Protein AF-A0A183EVK7-F1 (afdb_monomer_lite)

Structure (mmCIF, N/CA/C/O backbone):
data_AF-A0A183EVK7-F1
#
_entry.id   AF-A0A183EVK7-F1
#
loop_
_atom_site.group_PDB
_atom_site.id
_atom_site.type_symbol
_atom_site.label_atom_id
_atom_site.label_alt_id
_atom_site.label_comp_id
_atom_site.label_asym_id
_atom_site.label_entity_id
_atom_site.label_seq_id
_atom_site.pdbx_PDB_ins_code
_atom_site.Cartn_x
_atom_site.Cartn_y
_atom_site.Cartn_z
_atom_site.occupancy
_atom_site.B_iso_or_equiv
_atom_site.auth_seq_id
_atom_site.auth_comp_id
_atom_site.auth_asym_id
_atom_site.auth_atom_id
_atom_site.pdbx_PDB_model_num
ATOM 1 N N . MET A 1 1 ? 1.542 -5.343 18.120 1.00 60.72 1 MET A N 1
ATOM 2 C CA . MET A 1 1 ? 2.029 -6.010 16.888 1.00 60.72 1 MET A CA 1
ATOM 3 C C . MET A 1 1 ? 0.961 -6.812 16.145 1.00 60.72 1 MET A C 1
ATOM 5 O O . MET A 1 1 ? 0.892 -6.647 14.937 1.00 60.72 1 MET A O 1
ATOM 9 N N . GLN A 1 2 ? 0.129 -7.641 16.801 1.00 74.88 2 GLN A N 1
ATOM 10 C CA . GLN A 1 2 ? -0.895 -8.441 16.096 1.00 74.88 2 GLN A CA 1
ATOM 11 C C . GLN A 1 2 ? -1.859 -7.586 15.258 1.00 74.88 2 GLN A C 1
ATOM 13 O O . GLN A 1 2 ? -2.009 -7.845 14.074 1.00 74.88 2 GLN A O 1
ATOM 18 N N . TYR A 1 3 ? -2.370 -6.494 15.831 1.00 82.44 3 TYR A N 1
ATOM 19 C CA . TYR A 1 3 ? -3.266 -5.565 15.136 1.00 82.44 3 TYR A CA 1
ATOM 20 C C . TYR A 1 3 ? -2.734 -5.088 13.773 1.00 82.44 3 TYR A C 1
ATOM 22 O O . TYR A 1 3 ? -3.431 -5.191 12.774 1.00 82.44 3 TYR A O 1
ATOM 30 N N . MET A 1 4 ? -1.480 -4.624 13.695 1.00 83.25 4 MET A N 1
ATOM 31 C CA . MET A 1 4 ? -0.908 -4.150 12.425 1.00 83.25 4 MET A CA 1
ATOM 32 C C . MET A 1 4 ? -0.801 -5.269 11.383 1.00 83.25 4 MET A C 1
ATOM 34 O O . MET A 1 4 ? -0.986 -5.013 10.196 1.00 83.25 4 MET A O 1
ATOM 38 N N . ARG A 1 5 ? -0.529 -6.511 11.813 1.00 85.56 5 ARG A N 1
ATOM 39 C CA . ARG A 1 5 ? -0.549 -7.676 10.916 1.00 85.56 5 ARG A CA 1
ATOM 40 C C . ARG A 1 5 ? -1.950 -7.930 10.380 1.00 85.56 5 ARG A C 1
ATOM 42 O O . ARG A 1 5 ? -2.087 -8.150 9.183 1.00 85.56 5 ARG A O 1
ATOM 49 N N . ASP A 1 6 ? -2.970 -7.830 11.226 1.00 87.75 6 ASP A N 1
ATOM 50 C CA . ASP A 1 6 ? -4.363 -8.000 10.809 1.00 87.75 6 ASP A CA 1
ATOM 51 C C . ASP A 1 6 ? -4.769 -6.918 9.794 1.00 87.75 6 ASP A C 1
ATOM 53 O O . ASP A 1 6 ? -5.341 -7.237 8.753 1.00 87.75 6 ASP A O 1
ATOM 57 N N . VAL A 1 7 ? -4.372 -5.660 10.033 1.00 89.12 7 VAL A N 1
ATOM 58 C CA . VAL A 1 7 ? -4.570 -4.549 9.084 1.00 89.12 7 VAL A CA 1
ATOM 59 C C . VAL A 1 7 ? -3.853 -4.813 7.759 1.00 89.12 7 VAL A C 1
ATOM 61 O O . VAL A 1 7 ? -4.457 -4.676 6.699 1.00 89.12 7 VAL A O 1
ATOM 64 N N . CYS A 1 8 ? -2.586 -5.233 7.793 1.00 91.44 8 CYS A N 1
ATOM 65 C CA . CYS A 1 8 ? -1.823 -5.571 6.590 1.00 91.44 8 CYS A CA 1
ATOM 66 C C . CYS A 1 8 ? -2.503 -6.692 5.783 1.00 91.44 8 CYS A C 1
ATOM 68 O O . CYS A 1 8 ? -2.683 -6.570 4.571 1.00 91.44 8 CYS A O 1
ATOM 70 N N . HIS A 1 9 ? -2.959 -7.751 6.459 1.00 92.25 9 HIS A N 1
ATOM 71 C CA . HIS A 1 9 ? -3.686 -8.855 5.831 1.00 92.25 9 HIS A CA 1
ATOM 72 C C . HIS A 1 9 ? -5.031 -8.409 5.238 1.00 92.25 9 HIS A C 1
ATOM 74 O O . HIS A 1 9 ? -5.404 -8.869 4.158 1.00 92.25 9 HIS A O 1
ATOM 80 N N . GLU A 1 10 ? -5.774 -7.527 5.911 1.00 92.31 10 GLU A N 1
ATOM 81 C CA . GLU A 1 10 ? -7.027 -6.979 5.380 1.00 92.31 10 GLU A CA 1
ATOM 82 C C . GLU A 1 10 ? -6.781 -6.120 4.135 1.00 92.31 10 GLU A C 1
ATOM 84 O O . GLU A 1 10 ? -7.420 -6.339 3.103 1.00 92.31 10 GLU A O 1
ATOM 89 N N . LEU A 1 11 ? -5.811 -5.205 4.192 1.00 93.94 11 LEU A N 1
ATOM 90 C CA . LEU A 1 11 ? -5.428 -4.382 3.046 1.00 93.94 11 LEU A CA 1
ATOM 91 C C . LEU A 1 11 ? -4.965 -5.245 1.868 1.00 93.94 11 LEU A C 1
ATOM 93 O O . LEU A 1 11 ? -5.366 -4.986 0.732 1.00 93.94 11 LEU A O 1
ATOM 97 N N . GLN A 1 12 ? -4.203 -6.313 2.125 1.00 95.94 12 GLN A N 1
ATOM 98 C CA . GLN A 1 12 ? -3.795 -7.251 1.083 1.00 95.94 12 GLN A CA 1
ATOM 99 C C . GLN A 1 12 ? -5.014 -7.891 0.419 1.00 95.94 12 GLN A C 1
ATOM 101 O O . GLN A 1 12 ? -5.103 -7.881 -0.805 1.00 95.94 12 GLN A O 1
ATOM 106 N N . LYS A 1 13 ? -5.981 -8.395 1.197 1.00 96.00 13 LYS A N 1
ATOM 107 C CA . LYS A 1 13 ? -7.210 -8.996 0.650 1.00 96.00 13 LYS A CA 1
ATOM 108 C C . LYS A 1 13 ? -7.999 -8.007 -0.204 1.00 96.00 13 LYS A C 1
ATOM 110 O O . LYS A 1 13 ? -8.480 -8.374 -1.273 1.00 96.00 13 LYS A O 1
ATOM 115 N N . ILE A 1 14 ? -8.107 -6.752 0.230 1.00 95.56 14 ILE A N 1
ATOM 116 C CA . ILE A 1 14 ? -8.781 -5.698 -0.539 1.00 95.56 14 ILE A CA 1
ATOM 117 C C . ILE A 1 14 ? -8.076 -5.475 -1.882 1.00 95.56 14 ILE A C 1
ATOM 119 O O . ILE A 1 14 ? -8.742 -5.417 -2.917 1.00 95.56 14 ILE A O 1
ATOM 123 N N . LEU A 1 15 ? -6.744 -5.370 -1.887 1.00 96.62 15 LEU A N 1
ATOM 124 C CA . LEU A 1 15 ? -5.968 -5.193 -3.117 1.00 96.62 15 LEU A CA 1
ATOM 125 C C . LEU A 1 15 ? -6.043 -6.429 -4.021 1.00 96.62 15 LEU A C 1
ATOM 127 O O . LEU A 1 15 ? -6.187 -6.281 -5.232 1.00 96.62 15 LEU A O 1
ATOM 131 N N . GLN A 1 16 ? -6.038 -7.631 -3.449 1.00 96.44 16 GLN A N 1
ATOM 132 C CA . GLN A 1 16 ? -6.223 -8.877 -4.193 1.00 96.44 16 GLN A CA 1
ATOM 133 C C . GLN A 1 16 ? -7.579 -8.938 -4.903 1.00 96.44 16 GLN A C 1
ATOM 135 O O . GLN A 1 16 ? -7.661 -9.373 -6.048 1.00 96.44 16 GLN A O 1
ATOM 140 N N . GLN A 1 17 ? -8.636 -8.449 -4.253 1.00 96.44 17 GLN A N 1
ATOM 141 C CA . GLN A 1 17 ? -9.992 -8.447 -4.806 1.00 96.44 17 GLN A CA 1
ATOM 142 C C . GLN A 1 17 ? -10.249 -7.313 -5.805 1.00 96.44 17 GLN A C 1
ATOM 144 O O . GLN A 1 17 ? -11.001 -7.501 -6.757 1.00 96.44 17 GLN A O 1
ATOM 149 N N . LYS A 1 18 ? -9.695 -6.118 -5.565 1.00 96.19 18 LYS A N 1
ATOM 150 C CA . LYS A 1 18 ? -10.083 -4.888 -6.283 1.00 96.19 18 LYS A CA 1
ATOM 151 C C . LYS A 1 18 ? -9.002 -4.307 -7.195 1.00 96.19 18 LYS A C 1
ATOM 153 O O . LYS A 1 18 ? -9.319 -3.407 -7.971 1.00 96.19 18 LYS A O 1
ATOM 158 N N . PHE A 1 19 ? -7.757 -4.768 -7.084 1.00 95.31 19 PHE A N 1
ATOM 159 C CA . PHE A 1 19 ? -6.631 -4.297 -7.893 1.00 95.31 19 PHE A CA 1
ATOM 160 C C . PHE A 1 19 ? -6.027 -5.433 -8.727 1.00 95.31 19 PHE A C 1
ATOM 162 O O . PHE A 1 19 ? -6.153 -5.408 -9.947 1.00 95.31 19 PHE A O 1
ATOM 169 N N . ARG A 1 20 ? -5.407 -6.433 -8.087 1.00 93.69 20 ARG A N 1
ATOM 170 C CA . ARG A 1 20 ? -4.815 -7.600 -8.765 1.00 93.69 20 ARG A CA 1
ATOM 171 C C . ARG A 1 20 ? -4.608 -8.778 -7.806 1.00 93.69 20 ARG A C 1
ATOM 173 O O . ARG A 1 20 ? -4.151 -8.554 -6.685 1.00 93.69 20 ARG A O 1
ATOM 180 N N . PRO A 1 21 ? -4.888 -10.021 -8.232 1.00 94.31 21 PRO A N 1
ATOM 181 C CA . PRO A 1 21 ? -4.954 -11.186 -7.344 1.00 94.31 21 PRO A CA 1
ATOM 182 C C . PRO A 1 21 ? -3.603 -11.625 -6.761 1.00 94.31 21 PRO A C 1
ATOM 184 O O . PRO A 1 21 ? -3.568 -12.259 -5.711 1.00 94.31 21 PRO A O 1
ATOM 187 N N . ASP A 1 22 ? -2.495 -11.280 -7.407 1.00 93.69 22 ASP A N 1
ATOM 188 C CA . ASP A 1 22 ? -1.131 -11.661 -7.025 1.00 93.69 22 ASP A CA 1
ATOM 189 C C . ASP A 1 22 ? -0.424 -10.613 -6.140 1.00 93.69 22 ASP A C 1
ATOM 191 O O . ASP A 1 22 ? 0.761 -10.745 -5.837 1.00 93.69 22 ASP A O 1
ATOM 195 N N . CYS A 1 23 ? -1.147 -9.581 -5.693 1.00 93.44 23 CYS A N 1
ATOM 196 C CA . CYS A 1 23 ? -0.676 -8.634 -4.683 1.00 93.44 23 CYS A CA 1
ATOM 197 C C . CYS A 1 23 ? -0.265 -9.334 -3.384 1.00 93.44 23 CYS A C 1
ATOM 199 O O . CYS A 1 23 ? -1.051 -10.085 -2.799 1.00 93.44 23 CYS A O 1
ATOM 201 N N . GLN A 1 24 ? 0.901 -8.971 -2.860 1.00 94.12 24 GLN A N 1
ATOM 202 C CA . GLN A 1 24 ? 1.342 -9.300 -1.507 1.00 94.12 24 GLN A CA 1
ATOM 203 C C . GLN A 1 24 ? 1.734 -8.022 -0.767 1.00 94.12 24 GLN A C 1
ATOM 205 O O . GLN A 1 24 ? 2.464 -7.190 -1.307 1.00 94.12 24 GLN A O 1
ATOM 210 N N . LEU A 1 25 ? 1.250 -7.860 0.466 1.00 93.50 25 LEU A N 1
ATOM 211 C CA . LEU A 1 25 ? 1.695 -6.801 1.366 1.00 93.50 25 LEU A CA 1
ATOM 212 C C . LEU A 1 25 ? 2.570 -7.398 2.460 1.00 93.50 25 LEU A C 1
ATOM 214 O O . LEU A 1 25 ? 2.245 -8.417 3.064 1.00 93.50 25 LEU A O 1
ATOM 218 N N . THR A 1 26 ? 3.687 -6.741 2.745 1.00 90.94 26 THR A N 1
ATOM 219 C CA . THR A 1 26 ? 4.587 -7.135 3.830 1.00 90.94 26 THR A CA 1
ATOM 220 C C . THR A 1 26 ? 4.836 -5.942 4.732 1.00 90.94 26 THR A C 1
ATOM 222 O O . THR A 1 26 ? 5.191 -4.870 4.250 1.00 90.94 26 THR A O 1
ATOM 225 N N . LEU A 1 27 ? 4.660 -6.120 6.042 1.00 88.19 27 LEU A N 1
ATOM 226 C CA . LEU A 1 27 ? 5.032 -5.095 7.015 1.00 88.19 27 LEU A CA 1
ATOM 227 C C . LEU A 1 27 ? 6.552 -4.957 7.072 1.00 88.19 27 LEU A C 1
ATOM 229 O O . LEU A 1 27 ? 7.264 -5.954 7.189 1.00 88.19 27 LEU A O 1
ATOM 233 N N . PHE A 1 28 ? 7.029 -3.720 7.047 1.00 82.25 28 PHE A N 1
ATOM 234 C CA . PHE A 1 28 ? 8.435 -3.378 7.196 1.00 82.25 28 PHE A CA 1
ATOM 235 C C . PHE A 1 28 ? 8.614 -2.292 8.271 1.00 82.25 28 PHE A C 1
ATOM 237 O O . PHE A 1 28 ? 7.654 -1.822 8.884 1.00 82.25 28 PHE A O 1
ATOM 244 N N . GLY A 1 29 ? 9.864 -1.920 8.546 1.00 70.62 29 GLY A N 1
ATOM 245 C CA . GLY A 1 29 ? 10.193 -0.833 9.466 1.00 70.62 29 GLY A CA 1
ATOM 246 C C . GLY A 1 29 ? 9.981 -1.188 10.940 1.00 70.62 29 GLY A C 1
ATOM 247 O O . GLY A 1 29 ? 10.087 -2.349 11.349 1.00 70.62 29 GLY A O 1
ATOM 248 N N . SER A 1 30 ? 9.694 -0.168 11.752 1.00 65.00 30 SER A N 1
ATOM 249 C CA . SER A 1 30 ? 9.547 -0.279 13.215 1.00 65.00 30 SER A CA 1
ATOM 250 C C . SER A 1 30 ? 8.407 -1.218 13.642 1.00 65.00 30 SER A C 1
ATOM 252 O O . SER A 1 30 ? 8.466 -1.852 14.697 1.00 65.00 30 SER A O 1
ATOM 254 N N . ALA A 1 31 ? 7.383 -1.369 12.799 1.00 60.56 31 ALA A N 1
ATOM 255 C CA . ALA A 1 31 ? 6.277 -2.296 13.021 1.00 60.56 31 ALA A CA 1
ATOM 256 C C . ALA A 1 31 ? 6.649 -3.767 12.740 1.00 60.56 31 ALA A C 1
ATOM 258 O O . ALA A 1 31 ? 6.021 -4.667 13.299 1.00 60.56 31 ALA A O 1
ATOM 259 N N . GLY A 1 32 ? 7.663 -4.016 11.902 1.00 57.25 32 GLY A N 1
ATOM 260 C CA . GLY A 1 32 ? 8.155 -5.358 11.573 1.00 57.25 32 GLY A CA 1
ATOM 261 C C . GLY A 1 32 ? 9.228 -5.886 12.532 1.00 57.25 32 GLY A C 1
ATOM 262 O O . GLY A 1 32 ? 9.357 -7.097 12.690 1.00 57.25 32 GLY A O 1
ATOM 263 N N . ASN A 1 33 ? 9.972 -4.998 13.202 1.00 57.19 33 ASN A N 1
ATOM 264 C CA . ASN A 1 33 ? 11.121 -5.358 14.046 1.00 57.19 33 ASN A CA 1
ATOM 265 C C . ASN A 1 33 ? 10.849 -5.336 15.567 1.00 57.19 33 ASN A C 1
ATOM 267 O O . ASN A 1 33 ? 11.757 -5.613 16.347 1.00 57.19 33 ASN A O 1
ATOM 271 N N . GLY A 1 34 ? 9.625 -5.009 15.998 1.00 53.84 34 GLY A N 1
ATOM 272 C CA . GLY A 1 34 ? 9.239 -5.011 17.414 1.00 53.84 34 GLY A CA 1
ATOM 273 C C . GLY A 1 34 ? 9.533 -3.724 18.196 1.00 53.84 34 GLY A C 1
ATOM 274 O O . GLY A 1 34 ? 9.268 -3.701 19.394 1.00 53.84 34 GLY A O 1
ATOM 275 N N . PHE A 1 35 ? 10.007 -2.653 17.545 1.00 54.50 35 PHE A N 1
ATOM 276 C CA . PHE A 1 35 ? 10.252 -1.342 18.176 1.00 54.50 35 PHE A CA 1
ATOM 277 C C . PHE A 1 35 ? 9.124 -0.312 17.958 1.00 54.50 35 PHE A C 1
ATOM 279 O O . PHE A 1 35 ? 9.252 0.844 18.360 1.00 54.50 35 PHE A O 1
ATOM 286 N N . GLY A 1 36 ? 8.019 -0.699 17.317 1.00 56.38 36 GLY A N 1
ATOM 287 C CA . GLY A 1 36 ? 6.867 0.176 17.086 1.00 56.38 36 GLY A CA 1
ATOM 288 C C . GLY A 1 36 ? 6.190 0.604 18.391 1.00 56.38 36 GLY A C 1
ATOM 289 O O . GLY A 1 36 ? 5.598 -0.219 19.093 1.00 56.38 36 GLY A O 1
ATOM 290 N N . LEU A 1 37 ? 6.263 1.898 18.706 1.00 54.75 37 LEU A N 1
ATOM 291 C CA . LEU A 1 37 ? 5.502 2.522 19.791 1.00 54.75 37 LEU A CA 1
ATOM 292 C C . LEU A 1 37 ? 4.001 2.538 19.456 1.00 54.75 37 LEU A C 1
ATOM 294 O O . LEU A 1 37 ? 3.603 2.509 18.291 1.00 54.75 37 LEU A O 1
ATOM 298 N N . ILE A 1 38 ? 3.146 2.622 20.479 1.00 57.09 38 ILE A N 1
ATOM 299 C CA . ILE A 1 38 ? 1.703 2.819 20.282 1.00 57.09 38 ILE A CA 1
ATOM 300 C C . ILE A 1 38 ? 1.498 4.129 19.506 1.00 57.09 38 ILE A C 1
ATOM 302 O O . ILE A 1 38 ? 1.899 5.192 19.971 1.00 57.09 38 ILE A O 1
ATOM 306 N N . GLY A 1 39 ? 0.889 4.037 18.321 1.00 62.97 39 GLY A N 1
ATOM 307 C CA . GLY A 1 39 ? 0.665 5.179 17.429 1.00 62.97 39 GLY A CA 1
ATOM 308 C C . GLY A 1 39 ? 1.756 5.418 16.381 1.00 62.97 39 GLY A C 1
ATOM 309 O O . GLY A 1 39 ? 1.687 6.431 15.691 1.00 62.97 39 GLY A O 1
ATOM 310 N N . SER A 1 40 ? 2.744 4.525 16.233 1.00 71.81 40 SER A N 1
ATOM 311 C CA . SER A 1 40 ? 3.703 4.616 15.127 1.00 71.81 40 SER A CA 1
ATOM 312 C C . SER A 1 40 ? 3.029 4.382 13.772 1.00 71.81 40 SER A C 1
ATOM 314 O O . SER A 1 40 ? 2.166 3.507 13.648 1.00 71.81 40 SER A O 1
ATOM 316 N N . ASP A 1 41 ? 3.491 5.101 12.748 1.00 80.12 41 ASP A N 1
ATOM 317 C CA . ASP A 1 41 ? 3.168 4.786 11.356 1.00 80.12 41 ASP A CA 1
ATOM 318 C C . ASP A 1 41 ? 3.601 3.339 11.032 1.00 80.12 41 ASP A C 1
ATOM 320 O O . ASP A 1 41 ? 4.556 2.809 11.612 1.00 80.12 41 ASP A O 1
ATOM 324 N N . ALA A 1 42 ? 2.862 2.680 10.136 1.00 83.75 42 ALA A N 1
ATOM 325 C CA . ALA A 1 42 ? 3.194 1.353 9.629 1.00 83.75 42 ALA A CA 1
ATOM 326 C C . ALA A 1 42 ? 3.631 1.449 8.170 1.00 83.75 42 ALA A C 1
ATOM 328 O O . ALA A 1 42 ? 2.859 1.891 7.318 1.00 83.75 42 ALA A O 1
ATOM 329 N N . ASP A 1 43 ? 4.838 0.969 7.889 1.00 89.44 43 ASP A N 1
ATOM 330 C CA . ASP A 1 43 ? 5.348 0.851 6.532 1.00 89.44 43 ASP A CA 1
ATOM 331 C C . ASP A 1 43 ? 4.992 -0.526 5.965 1.00 89.44 43 ASP A C 1
ATOM 333 O O . ASP A 1 43 ? 5.217 -1.562 6.598 1.00 89.44 43 ASP A O 1
ATOM 337 N N . MET A 1 44 ? 4.419 -0.545 4.763 1.00 92.38 44 MET A N 1
ATOM 338 C CA . MET A 1 44 ? 4.032 -1.768 4.062 1.00 92.38 44 MET A CA 1
ATOM 339 C C . MET A 1 44 ? 4.611 -1.763 2.650 1.00 92.38 44 MET A C 1
ATOM 341 O O . MET A 1 44 ? 4.418 -0.813 1.893 1.00 92.38 44 MET A O 1
ATOM 345 N N . CYS A 1 45 ? 5.303 -2.839 2.285 1.00 93.12 45 CYS A N 1
ATOM 346 C CA . CYS A 1 45 ? 5.813 -3.054 0.938 1.00 93.12 45 CYS A CA 1
ATOM 347 C C . CYS A 1 45 ? 4.784 -3.819 0.109 1.00 93.12 45 CYS A C 1
ATOM 349 O O . CYS A 1 45 ? 4.317 -4.877 0.532 1.00 93.12 45 CYS A O 1
ATOM 351 N N . LEU A 1 46 ? 4.472 -3.297 -1.078 1.00 94.25 46 LEU A N 1
ATOM 352 C CA . LEU A 1 46 ? 3.654 -3.972 -2.078 1.00 94.25 46 LEU A CA 1
ATOM 353 C C . LEU A 1 46 ? 4.548 -4.744 -3.047 1.00 94.25 46 LEU A C 1
ATOM 355 O O . LEU A 1 46 ? 5.450 -4.174 -3.655 1.00 94.25 46 LEU A O 1
ATOM 359 N N . GLN A 1 47 ? 4.271 -6.032 -3.184 1.00 92.69 47 GLN A N 1
ATOM 360 C CA . GLN A 1 47 ? 4.956 -6.952 -4.081 1.00 92.69 47 GLN A CA 1
ATOM 361 C C . GLN A 1 47 ? 3.935 -7.672 -4.960 1.00 92.69 47 GLN A C 1
ATOM 363 O O . GLN A 1 47 ? 2.745 -7.738 -4.639 1.00 92.69 47 GLN A O 1
ATOM 368 N N . PHE A 1 48 ? 4.416 -8.212 -6.071 1.00 92.31 48 PHE A N 1
ATOM 369 C CA . PHE A 1 48 ? 3.617 -8.927 -7.058 1.00 92.31 48 PHE A CA 1
ATOM 370 C C . PHE A 1 48 ? 4.198 -10.319 -7.304 1.00 92.31 48 PHE A C 1
ATOM 372 O O . PHE A 1 48 ? 5.267 -10.635 -6.778 1.00 92.31 48 PHE A O 1
ATOM 379 N N . GLY A 1 49 ? 3.489 -11.151 -8.070 1.00 87.25 49 GLY A N 1
ATOM 380 C CA . GLY A 1 49 ? 3.948 -12.491 -8.430 1.00 87.25 49 GLY A CA 1
ATOM 381 C C . GLY A 1 49 ? 5.357 -12.489 -9.034 1.00 87.25 49 GLY A C 1
ATOM 382 O O . GLY A 1 49 ? 5.779 -11.520 -9.666 1.00 87.25 49 GLY A O 1
ATOM 383 N N . ALA A 1 50 ? 6.098 -13.583 -8.829 1.00 81.19 50 ALA A N 1
ATOM 384 C CA . ALA A 1 50 ? 7.482 -13.732 -9.300 1.00 81.19 50 ALA A CA 1
ATOM 385 C C . ALA A 1 50 ? 7.621 -13.694 -10.837 1.00 81.19 50 ALA A C 1
ATOM 387 O O . ALA A 1 50 ? 8.722 -13.546 -11.362 1.00 81.19 50 ALA A O 1
ATOM 388 N N . ASP A 1 51 ? 6.510 -13.846 -11.549 1.00 83.19 51 ASP A N 1
ATOM 389 C CA . ASP A 1 51 ? 6.370 -13.735 -12.996 1.00 83.19 51 ASP A CA 1
ATOM 390 C C . ASP A 1 51 ? 6.305 -12.281 -13.494 1.00 83.19 51 ASP A C 1
ATOM 392 O O . ASP A 1 51 ? 6.537 -12.029 -14.677 1.00 83.19 51 ASP A O 1
ATOM 396 N N . VAL A 1 52 ? 6.043 -11.314 -12.610 1.00 82.88 52 VAL A N 1
ATOM 397 C CA . VAL A 1 52 ? 5.931 -9.901 -12.977 1.00 82.88 52 VAL A CA 1
ATOM 398 C C . VAL A 1 52 ? 7.299 -9.241 -12.878 1.00 82.88 52 VAL A C 1
ATOM 400 O O . VAL A 1 52 ? 7.856 -9.065 -11.792 1.00 82.88 52 VAL A O 1
ATOM 403 N N . LYS A 1 53 ? 7.850 -8.840 -14.024 1.00 79.62 53 LYS A N 1
ATOM 404 C CA . LYS A 1 53 ? 9.147 -8.166 -14.059 1.00 79.62 53 LYS A CA 1
ATOM 405 C C . LYS A 1 53 ? 9.010 -6.722 -13.566 1.00 79.62 53 LYS A C 1
ATOM 407 O O . LYS A 1 53 ? 8.062 -6.040 -13.955 1.00 79.62 53 LYS A O 1
ATOM 412 N N . PRO A 1 54 ? 9.970 -6.215 -12.772 1.00 74.50 54 PRO A N 1
ATOM 413 C CA . PRO A 1 54 ? 9.981 -4.817 -12.346 1.00 74.50 54 PRO A CA 1
ATOM 414 C C . PRO A 1 54 ? 9.928 -3.819 -13.510 1.00 74.50 54 PRO A C 1
ATOM 416 O O . PRO A 1 54 ? 9.258 -2.798 -13.397 1.00 74.50 54 PRO A O 1
ATOM 419 N N . ASP A 1 55 ? 10.577 -4.136 -14.634 1.00 79.31 55 ASP A N 1
ATOM 420 C CA . ASP A 1 55 ? 10.643 -3.263 -15.816 1.00 79.31 55 ASP A CA 1
ATOM 421 C C . ASP A 1 55 ? 9.290 -3.106 -16.530 1.00 79.31 55 ASP A C 1
ATOM 423 O O . ASP A 1 55 ? 9.051 -2.100 -17.195 1.00 79.31 55 ASP A O 1
ATOM 427 N N . ASP A 1 56 ? 8.379 -4.065 -16.341 1.00 82.00 56 ASP A N 1
ATOM 428 C CA . ASP A 1 56 ? 7.023 -4.026 -16.897 1.00 82.00 56 ASP A CA 1
ATOM 429 C C . ASP A 1 56 ? 6.058 -3.212 -16.007 1.00 82.00 56 ASP A C 1
ATOM 431 O O . ASP A 1 56 ? 4.885 -3.025 -16.339 1.00 82.00 56 ASP A O 1
ATOM 435 N N . LEU A 1 57 ? 6.533 -2.709 -14.859 1.00 86.69 57 LEU A N 1
ATOM 436 C CA . LEU A 1 57 ? 5.731 -1.982 -13.881 1.00 86.69 57 LEU A CA 1
ATOM 437 C C . LEU A 1 57 ? 6.138 -0.515 -13.793 1.00 86.69 57 LEU A C 1
ATOM 439 O O . LEU A 1 57 ? 7.183 -0.146 -13.262 1.00 86.69 57 LEU A O 1
ATOM 443 N N . CYS A 1 58 ? 5.221 0.368 -14.179 1.00 92.94 58 CYS A N 1
ATOM 444 C CA . CYS A 1 58 ? 5.345 1.773 -13.824 1.00 92.94 58 CYS A CA 1
ATOM 445 C C . CYS A 1 58 ? 4.905 1.980 -12.366 1.00 92.94 58 CYS A C 1
ATOM 447 O O . CYS A 1 58 ? 3.709 2.036 -12.072 1.00 92.94 58 CYS A O 1
ATOM 449 N N . ALA A 1 59 ? 5.867 2.126 -11.451 1.00 92.69 59 ALA A N 1
ATOM 450 C CA . ALA A 1 59 ? 5.596 2.323 -10.023 1.00 92.69 59 ALA A CA 1
ATOM 451 C C . ALA A 1 59 ? 4.651 3.511 -9.748 1.00 92.69 59 ALA A C 1
ATOM 453 O O . ALA A 1 59 ? 3.777 3.417 -8.890 1.00 92.69 59 ALA A O 1
ATOM 454 N N . ALA A 1 60 ? 4.769 4.599 -10.515 1.00 95.00 60 ALA A N 1
ATOM 455 C CA . ALA A 1 60 ? 3.870 5.748 -10.420 1.00 95.00 60 ALA A CA 1
ATOM 456 C C . ALA A 1 60 ? 2.406 5.364 -10.707 1.00 95.00 60 ALA A C 1
ATOM 458 O O . ALA A 1 60 ? 1.524 5.676 -9.908 1.00 95.00 60 ALA A O 1
ATOM 459 N N . LEU A 1 61 ? 2.158 4.627 -11.798 1.00 95.19 61 LEU A N 1
ATOM 460 C CA . LEU A 1 61 ? 0.816 4.146 -12.147 1.00 95.19 61 LEU A CA 1
ATOM 461 C C . LEU A 1 61 ? 0.281 3.161 -11.104 1.00 95.19 61 LEU A C 1
ATOM 463 O O . LEU A 1 61 ? -0.882 3.251 -10.721 1.00 95.19 61 LEU A O 1
ATOM 467 N N . VAL A 1 62 ? 1.134 2.261 -10.604 1.00 95.88 62 VAL A N 1
ATOM 468 C CA . VAL A 1 62 ? 0.770 1.327 -9.530 1.00 95.88 62 VAL A CA 1
ATOM 469 C C . VAL A 1 62 ? 0.285 2.087 -8.296 1.00 95.88 62 VAL A C 1
ATOM 471 O O . VAL A 1 62 ? -0.777 1.774 -7.765 1.00 95.88 62 VAL A O 1
ATOM 474 N N . ILE A 1 63 ? 1.023 3.106 -7.855 1.00 97.31 63 ILE A N 1
ATOM 475 C CA . ILE A 1 63 ? 0.666 3.907 -6.681 1.00 97.31 63 ILE A CA 1
ATOM 476 C C . ILE A 1 63 ? -0.645 4.677 -6.887 1.00 97.31 63 ILE A C 1
ATOM 478 O O . ILE A 1 63 ? -1.489 4.674 -5.986 1.00 97.31 63 ILE A O 1
ATOM 482 N N . THR A 1 64 ? -0.865 5.274 -8.061 1.00 97.44 64 THR A N 1
ATOM 483 C CA . THR A 1 64 ? -2.126 5.966 -8.383 1.00 97.44 64 THR A CA 1
ATOM 484 C C . THR A 1 64 ? -3.320 5.002 -8.406 1.00 97.44 64 THR A C 1
ATOM 486 O O . THR A 1 64 ? -4.363 5.291 -7.811 1.00 97.44 64 THR A O 1
ATOM 489 N N . GLU A 1 65 ? -3.181 3.820 -9.012 1.00 97.12 65 GLU A N 1
ATOM 490 C CA . GLU A 1 65 ? -4.257 2.821 -9.052 1.00 97.12 65 GLU A CA 1
ATOM 491 C C . GLU A 1 65 ? -4.562 2.225 -7.674 1.00 97.12 65 GLU A C 1
ATOM 493 O O . GLU A 1 65 ? -5.730 2.103 -7.289 1.00 97.12 65 GLU A O 1
ATOM 498 N N . VAL A 1 66 ? -3.531 1.926 -6.880 1.00 97.62 66 VAL A N 1
ATOM 499 C CA . VAL A 1 66 ? -3.693 1.474 -5.492 1.00 97.62 66 VAL A CA 1
ATOM 500 C C . VAL A 1 66 ? -4.428 2.534 -4.673 1.00 97.62 66 VAL A C 1
ATOM 502 O O . VAL A 1 66 ? -5.406 2.213 -3.996 1.00 97.62 66 VAL A O 1
ATOM 505 N N . ALA A 1 67 ? -4.044 3.810 -4.778 1.00 97.75 67 ALA A N 1
ATOM 506 C CA . ALA A 1 67 ? -4.747 4.895 -4.099 1.00 97.75 67 ALA A CA 1
ATOM 507 C C . ALA A 1 67 ? -6.219 4.991 -4.537 1.00 97.75 67 ALA A C 1
ATOM 509 O O . ALA A 1 67 ? -7.108 5.138 -3.694 1.00 97.75 67 ALA A O 1
ATOM 510 N N . ARG A 1 68 ? -6.512 4.844 -5.837 1.00 97.81 68 ARG A N 1
ATOM 511 C CA . ARG A 1 68 ? -7.885 4.820 -6.373 1.00 97.81 68 ARG A CA 1
ATOM 512 C C . ARG A 1 68 ? -8.726 3.688 -5.780 1.00 97.81 68 ARG A C 1
ATOM 514 O O . ARG A 1 68 ? -9.906 3.899 -5.496 1.00 97.81 68 ARG A O 1
ATOM 521 N N . VAL A 1 69 ? -8.144 2.507 -5.586 1.00 97.56 69 VAL A N 1
ATOM 522 C CA . VAL A 1 69 ? -8.820 1.364 -4.954 1.00 97.56 69 VAL A CA 1
ATOM 523 C C . VAL A 1 69 ? -9.063 1.619 -3.466 1.00 97.56 69 VAL A C 1
ATOM 525 O O . VAL A 1 69 ? -10.186 1.433 -2.994 1.00 97.56 69 VAL A O 1
ATOM 528 N N . LEU A 1 70 ? -8.051 2.098 -2.740 1.00 95.94 70 LEU A N 1
ATOM 529 C CA . LEU A 1 70 ? -8.124 2.321 -1.293 1.00 95.94 70 LEU A CA 1
ATOM 530 C C . LEU A 1 70 ? -9.095 3.447 -0.909 1.00 95.94 70 LEU A C 1
ATOM 532 O O . LEU A 1 70 ? -9.757 3.350 0.120 1.00 95.94 70 LEU A O 1
ATOM 536 N N . ARG A 1 71 ? -9.280 4.461 -1.767 1.00 96.38 71 ARG A N 1
ATOM 537 C CA . ARG A 1 71 ? -10.305 5.513 -1.588 1.00 96.38 71 ARG A CA 1
ATOM 538 C C . ARG A 1 71 ? -11.740 4.979 -1.522 1.00 96.38 71 ARG A C 1
ATOM 540 O O . ARG A 1 71 ? -12.614 5.673 -1.019 1.00 96.38 71 ARG A O 1
ATOM 547 N N . LYS A 1 72 ? -12.003 3.775 -2.042 1.00 95.50 72 LYS A N 1
ATOM 548 C CA . LYS A 1 72 ? -13.340 3.151 -2.062 1.00 95.50 72 LYS A CA 1
ATOM 549 C C . LYS A 1 72 ? -13.618 2.273 -0.837 1.00 95.50 72 LYS A C 1
ATOM 551 O O . LYS A 1 72 ? -14.608 1.542 -0.824 1.00 95.50 72 LYS A O 1
ATOM 556 N N . VAL A 1 73 ? -12.720 2.252 0.143 1.00 94.00 73 VAL A N 1
ATOM 557 C CA . V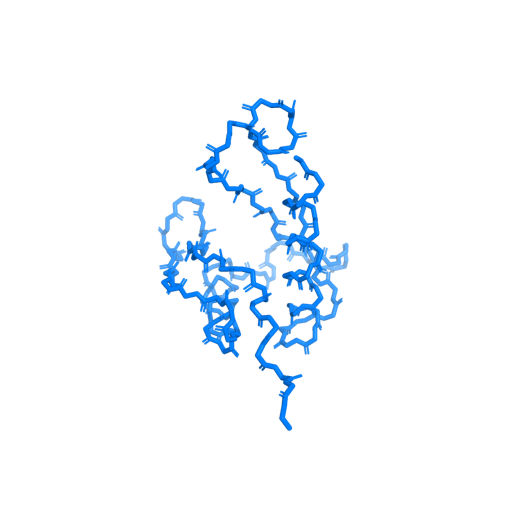AL A 1 73 ? -12.844 1.434 1.353 1.00 94.00 73 VAL A CA 1
ATOM 558 C C . VAL A 1 73 ? -13.363 2.315 2.485 1.00 94.00 73 VAL A C 1
ATOM 560 O O . VAL A 1 73 ? -12.734 3.309 2.824 1.00 94.00 73 VAL A O 1
ATOM 563 N N . SER A 1 74 ? -14.498 1.944 3.081 1.00 92.69 74 SER A N 1
ATOM 564 C CA . SER A 1 74 ? -15.220 2.774 4.060 1.00 92.69 74 SER A CA 1
ATOM 565 C C . SER A 1 74 ? -14.415 3.122 5.317 1.00 92.69 74 SER A C 1
ATOM 567 O O . SER A 1 74 ? -14.561 4.213 5.855 1.00 92.69 74 SER A O 1
ATOM 569 N N . HIS A 1 75 ? -13.542 2.224 5.774 1.00 89.38 75 HIS A N 1
ATOM 570 C CA . HIS A 1 75 ? -12.720 2.403 6.977 1.00 89.38 75 HIS A CA 1
ATOM 571 C C . HIS A 1 75 ? -11.300 2.936 6.685 1.00 89.38 75 HIS A C 1
ATOM 573 O O . HIS A 1 75 ? -10.423 2.896 7.553 1.00 89.38 75 HIS A O 1
ATOM 579 N N . ILE A 1 76 ? -11.062 3.443 5.469 1.00 94.00 76 ILE A N 1
ATOM 580 C CA . ILE A 1 76 ? -9.822 4.115 5.064 1.00 94.00 76 ILE A CA 1
ATOM 581 C C . ILE A 1 76 ? -10.144 5.566 4.714 1.00 94.00 76 ILE A C 1
ATOM 583 O O . ILE A 1 76 ? -11.094 5.850 3.991 1.00 94.00 76 ILE A O 1
ATOM 587 N N . SER A 1 77 ? -9.330 6.508 5.186 1.00 94.56 77 SER A N 1
ATOM 588 C CA . SER A 1 77 ? -9.454 7.911 4.788 1.00 94.56 77 SER A CA 1
ATOM 589 C C . SER A 1 77 ? -8.096 8.585 4.615 1.00 94.56 77 SER A C 1
ATOM 591 O O . SER A 1 77 ? -7.051 7.976 4.835 1.00 94.56 77 SER A O 1
ATOM 593 N N . GLN A 1 78 ? -8.110 9.849 4.180 1.00 95.25 78 GLN A N 1
ATOM 594 C CA . GLN A 1 78 ? -6.902 10.650 3.942 1.00 95.25 78 GLN A CA 1
ATOM 595 C C . GLN A 1 78 ? -5.881 9.951 3.027 1.00 95.25 78 GLN A C 1
ATOM 597 O O . GLN A 1 78 ? -4.687 9.933 3.313 1.00 95.25 78 GLN A O 1
ATOM 602 N N . VAL A 1 79 ? -6.374 9.353 1.938 1.00 97.00 79 VAL A N 1
ATOM 603 C CA . VAL A 1 79 ? -5.549 8.644 0.954 1.00 97.00 79 VAL A CA 1
ATOM 604 C C . VAL A 1 79 ? -4.846 9.644 0.035 1.00 97.00 79 VAL A C 1
ATOM 606 O O . VAL A 1 79 ? -5.480 10.262 -0.826 1.00 97.00 79 VAL A O 1
ATOM 609 N N . THR A 1 80 ? -3.529 9.746 0.185 1.00 97.56 80 THR A N 1
ATOM 610 C CA . THR A 1 80 ? -2.644 10.609 -0.600 1.00 97.56 80 THR A CA 1
ATOM 611 C C . THR A 1 80 ? -1.639 9.755 -1.363 1.00 97.56 80 THR A C 1
ATOM 613 O O . THR A 1 80 ? -0.843 9.034 -0.765 1.00 97.56 80 THR A O 1
ATOM 616 N N . GLU A 1 81 ? -1.655 9.853 -2.688 1.00 97.12 81 GLU A N 1
ATOM 617 C CA . GLU A 1 81 ? -0.647 9.246 -3.559 1.00 97.12 81 GLU A CA 1
ATOM 618 C C . GLU A 1 81 ? 0.552 10.181 -3.736 1.00 97.12 81 GLU A C 1
ATOM 620 O O . GLU A 1 81 ? 0.387 11.393 -3.870 1.00 97.12 81 GLU A O 1
ATOM 625 N N . ILE A 1 82 ? 1.761 9.618 -3.741 1.00 97.56 82 ILE A N 1
ATOM 626 C CA . ILE A 1 82 ? 3.013 10.353 -3.960 1.00 97.56 82 ILE A CA 1
ATOM 627 C C . ILE A 1 82 ? 3.836 9.622 -5.040 1.00 97.56 82 ILE A C 1
ATOM 629 O O . ILE A 1 82 ? 4.868 9.020 -4.736 1.00 97.56 82 ILE A O 1
ATOM 633 N N . PRO A 1 83 ? 3.378 9.616 -6.308 1.00 96.69 83 PRO A N 1
ATOM 634 C CA . PRO A 1 83 ? 3.933 8.754 -7.356 1.00 96.69 83 PRO A CA 1
ATOM 635 C C . PRO A 1 83 ? 5.302 9.203 -7.895 1.00 96.69 83 PRO A C 1
ATOM 637 O O . PRO A 1 83 ? 6.028 8.391 -8.460 1.00 96.69 83 PRO A O 1
ATOM 640 N N . HIS A 1 84 ? 5.668 10.478 -7.724 1.00 95.62 84 HIS A N 1
ATOM 641 C CA . HIS A 1 84 ? 6.893 11.071 -8.288 1.00 95.62 84 HIS A CA 1
ATOM 642 C C . HIS A 1 84 ? 8.046 11.210 -7.279 1.00 95.62 84 HIS A C 1
ATOM 644 O O . HIS A 1 84 ? 9.060 11.840 -7.578 1.00 95.62 84 HIS A O 1
ATOM 650 N N . ALA A 1 85 ? 7.905 10.657 -6.071 1.00 95.44 85 ALA A N 1
ATOM 651 C CA . ALA A 1 85 ? 8.994 10.615 -5.100 1.00 95.44 85 ALA A CA 1
ATOM 652 C C . ALA A 1 85 ? 10.053 9.568 -5.489 1.00 95.44 85 ALA A C 1
ATOM 654 O O . ALA A 1 85 ? 9.782 8.646 -6.255 1.00 95.44 85 ALA A O 1
ATOM 655 N N . LYS A 1 86 ? 11.252 9.662 -4.890 1.00 93.75 86 LYS A N 1
ATOM 656 C CA . LYS A 1 86 ? 12.316 8.649 -5.054 1.00 93.75 86 LYS A CA 1
ATOM 657 C C . LYS A 1 86 ? 11.823 7.235 -4.711 1.00 93.75 86 LYS A C 1
ATOM 659 O O . LYS A 1 86 ? 12.260 6.270 -5.326 1.00 93.75 86 LYS A O 1
ATOM 664 N N . VAL A 1 87 ? 10.925 7.136 -3.731 1.00 93.81 87 VAL A N 1
ATOM 665 C CA . VAL A 1 87 ? 10.174 5.923 -3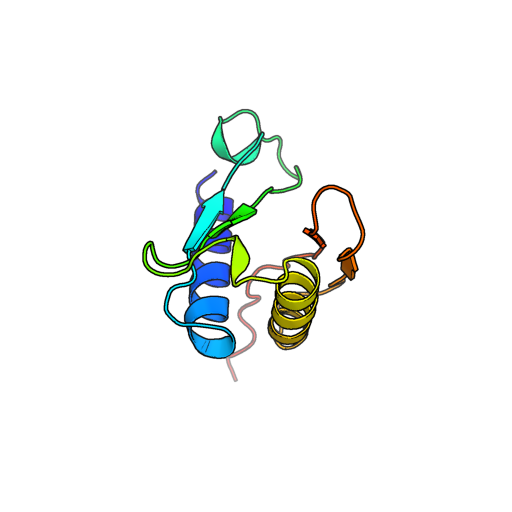.401 1.00 93.81 87 VAL A CA 1
ATOM 666 C C . VAL A 1 87 ? 8.689 6.271 -3.504 1.00 93.81 87 VAL A C 1
ATOM 668 O O . VAL A 1 87 ? 8.195 7.022 -2.660 1.00 93.81 87 VAL A O 1
ATOM 671 N N . PRO A 1 88 ? 7.986 5.792 -4.541 1.00 96.00 88 PRO A N 1
ATOM 672 C CA . PRO A 1 88 ? 6.557 6.029 -4.695 1.00 96.00 88 PRO A CA 1
ATOM 673 C C . PRO A 1 88 ? 5.753 5.380 -3.561 1.00 96.00 88 PRO A C 1
ATOM 675 O O . PRO A 1 88 ? 5.944 4.200 -3.269 1.00 96.00 88 PRO A O 1
ATOM 678 N N . ILE A 1 89 ? 4.848 6.133 -2.928 1.00 96.81 89 ILE A N 1
ATOM 679 C CA . ILE A 1 89 ? 4.049 5.647 -1.788 1.00 96.81 89 ILE A CA 1
ATOM 680 C C . ILE A 1 89 ? 2.588 6.100 -1.846 1.00 96.81 89 ILE A C 1
ATOM 682 O O . ILE A 1 89 ? 2.257 7.120 -2.454 1.00 96.81 89 ILE A O 1
ATOM 686 N N . VAL A 1 90 ? 1.724 5.367 -1.139 1.00 97.50 90 VAL A N 1
ATOM 687 C CA . VAL A 1 90 ? 0.382 5.817 -0.749 1.00 97.50 90 VAL A CA 1
ATOM 688 C C . VAL A 1 90 ? 0.369 6.019 0.763 1.00 97.50 90 VAL A C 1
ATOM 690 O O . VAL A 1 90 ? 0.596 5.076 1.516 1.00 97.50 90 VAL A O 1
ATOM 693 N N . LYS A 1 91 ? 0.080 7.240 1.216 1.00 95.62 91 LYS A N 1
ATOM 694 C CA . LYS A 1 91 ? -0.173 7.547 2.628 1.00 95.62 91 LYS A CA 1
ATOM 695 C C . LYS A 1 91 ? -1.674 7.492 2.891 1.00 95.62 91 LYS A C 1
ATOM 697 O O . LYS A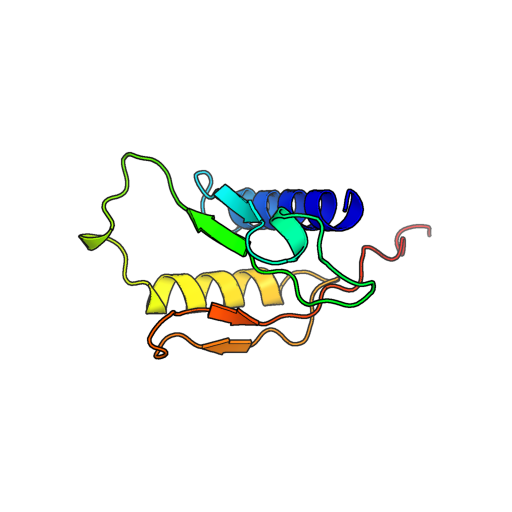 1 91 ? -2.448 7.997 2.085 1.00 95.62 91 LYS A O 1
ATOM 702 N N . LEU A 1 92 ? -2.093 6.894 4.003 1.00 94.50 92 LEU A N 1
ATOM 703 C CA . LEU A 1 92 ? -3.505 6.776 4.377 1.00 94.50 92 LEU A CA 1
ATOM 704 C C . LEU A 1 92 ? -3.685 6.738 5.895 1.00 94.50 92 LEU A C 1
ATOM 706 O O . LEU A 1 92 ? -2.729 6.493 6.630 1.00 94.50 92 LEU A O 1
ATOM 710 N N . ARG A 1 93 ? -4.921 6.934 6.362 1.00 92.12 93 ARG A N 1
ATOM 711 C CA . ARG A 1 93 ? -5.348 6.578 7.720 1.00 92.12 93 ARG A CA 1
ATOM 712 C C . ARG A 1 93 ? -6.308 5.404 7.687 1.00 92.12 93 ARG A C 1
ATOM 714 O O . ARG A 1 93 ? -7.261 5.395 6.911 1.00 92.12 93 ARG A O 1
ATOM 721 N N . TYR A 1 94 ? -6.064 4.458 8.580 1.00 89.62 94 TYR A N 1
ATOM 722 C CA . TYR A 1 94 ? -6.906 3.298 8.811 1.00 89.62 94 TYR A CA 1
ATOM 723 C C . TYR A 1 94 ? -7.630 3.463 10.151 1.00 89.62 94 TYR A C 1
ATOM 725 O O . TYR A 1 94 ? -6.976 3.690 11.169 1.00 89.62 94 TYR A O 1
ATOM 733 N N . HIS A 1 95 ? -8.960 3.361 10.154 1.00 85.50 95 HIS A N 1
ATOM 734 C CA . HIS A 1 95 ? -9.786 3.622 11.347 1.00 85.50 95 HIS A CA 1
ATOM 735 C C . HIS A 1 95 ? -10.233 2.352 12.080 1.00 85.50 95 HIS A C 1
ATOM 737 O O . HIS A 1 95 ? -10.859 2.442 13.132 1.00 85.50 95 HIS A O 1
ATOM 743 N N . GLY A 1 96 ? -9.902 1.168 11.551 1.00 70.56 96 GLY A N 1
ATOM 744 C CA . GLY A 1 96 ? -10.528 -0.088 11.971 1.00 70.56 96 GLY A CA 1
ATOM 745 C C . GLY A 1 96 ? -11.966 -0.195 11.462 1.00 70.56 96 GLY A C 1
ATOM 746 O O . GLY A 1 96 ? -12.631 0.809 11.207 1.00 70.56 96 GLY A O 1
ATOM 747 N N . ARG A 1 97 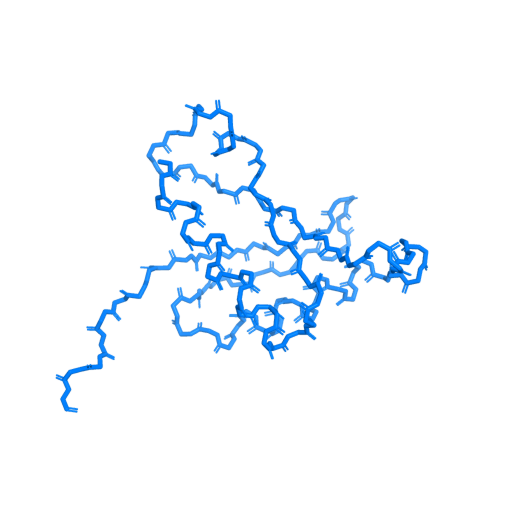? -12.482 -1.419 11.299 1.00 67.69 97 ARG A N 1
ATOM 748 C CA . ARG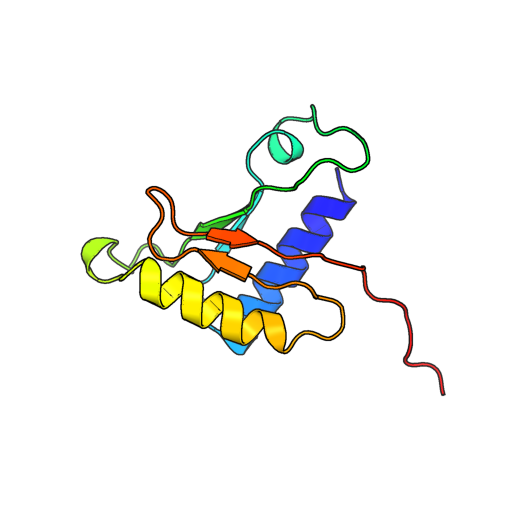 A 1 97 ? -13.931 -1.600 11.146 1.00 67.69 97 ARG A CA 1
ATOM 749 C C . ARG A 1 97 ? -14.596 -1.194 12.455 1.00 67.69 97 ARG A C 1
ATOM 751 O O . ARG A 1 97 ? -14.560 -1.952 13.421 1.00 67.69 97 ARG A O 1
ATOM 758 N N . GLN A 1 98 ? -15.239 -0.032 12.490 1.00 51.28 98 GLN A N 1
ATOM 759 C CA . GLN A 1 98 ? -16.396 0.095 13.365 1.00 51.28 98 GLN A CA 1
ATOM 760 C C . GLN A 1 98 ? -17.440 -0.882 12.828 1.00 51.28 98 GLN A C 1
ATOM 762 O O . GLN A 1 98 ? -17.788 -0.834 11.650 1.00 51.28 98 GLN A O 1
ATOM 767 N N . LEU A 1 99 ? -17.872 -1.814 13.676 1.00 45.88 99 LEU A N 1
ATOM 768 C CA . LEU A 1 99 ? -19.059 -2.626 13.443 1.00 45.88 99 LEU A CA 1
ATOM 769 C C . LEU A 1 99 ? -20.256 -1.666 13.360 1.00 45.88 99 LEU A C 1
ATOM 771 O O . LEU A 1 99 ? -20.890 -1.374 14.365 1.00 45.88 99 LEU A O 1
ATOM 775 N N . MET A 1 100 ? -20.507 -1.106 12.185 1.00 42.78 100 MET A N 1
ATOM 776 C CA . MET A 1 100 ? -21.766 -0.458 11.840 1.00 42.78 100 MET A CA 1
ATOM 777 C C . MET A 1 100 ? -22.368 -1.286 10.717 1.00 42.78 100 MET A C 1
ATOM 779 O O . MET A 1 100 ? -22.248 -0.918 9.562 1.00 42.78 100 MET A O 1
ATOM 783 N N . ASP A 1 101 ? -22.893 -2.449 11.093 1.00 41.47 101 ASP A N 1
ATOM 784 C CA . ASP A 1 101 ? -23.850 -3.257 10.333 1.00 41.47 101 ASP A CA 1
ATOM 785 C C . ASP A 1 101 ? -24.552 -4.150 11.370 1.00 41.47 101 ASP A C 1
ATOM 787 O O . ASP A 1 101 ? -24.240 -5.330 11.542 1.00 41.47 101 ASP A O 1
ATOM 791 N N . ALA A 1 102 ? -25.419 -3.530 12.167 1.00 39.09 102 ALA A N 1
ATOM 792 C CA . ALA A 1 102 ? -26.359 -4.210 13.048 1.00 39.09 102 ALA A CA 1
ATOM 793 C C . ALA A 1 102 ? -27.631 -3.363 13.145 1.00 39.09 102 ALA A C 1
ATOM 795 O O . ALA A 1 102 ? -27.899 -2.794 14.197 1.00 39.09 102 ALA A O 1
ATOM 796 N N . 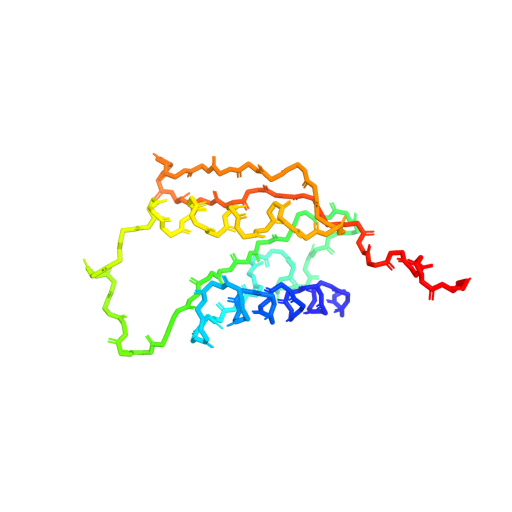GLU A 1 103 ? -28.369 -3.272 12.038 1.00 35.75 103 GLU A N 1
ATOM 797 C CA . GLU A 1 103 ? -29.813 -2.992 12.003 1.00 35.75 103 GLU A CA 1
ATOM 798 C C . GLU A 1 103 ? -30.458 -3.820 10.886 1.00 35.75 103 GLU A C 1
ATOM 800 O O . GLU A 1 103 ? -29.923 -3.806 9.753 1.00 35.75 103 GLU A O 1
#

Sequence (103 aa):
MQYMRDVCHELQKILQQKFRPDCQLTLFGSAGNGFGLIGSDADMCLQFGADVKPDDLCAALVITEVARVLRKVSHISQVTEIPHAKVPIVKLRYHGRQLMDAE

Organism: NCBI:txid637853

Secondary structure (DSSP, 8-state):
-HHHHHHHHHHHHHHHHHT-TT-EEEEEGGGTTT---TT---EEEEE--TTS-GGG--HHHHHHHHHHHHTT-TTEEEEEEETTSSS-EEEEEE---------

Radius of gyration: 14.26 Å; chains: 1; bounding box: 42×25×37 Å

pLDDT: mean 84.58, std 16.0, range [35.75, 97.81]

InterPro domains:
  IPR043519 Nucleotidyltransferase superfamily [G3DSA:3.30.460.10] (1-101)
  IPR043519 Nucleotidyltransferase superfamily [SSF81301] (3-98)
  IPR054708 Poly(A) RNA polymerase, mitochondrial-like, central palm domain [PF22600] (5-98)

Foldseek 3Di:
DVVVVVVQVVLQVLCCVQPNVFKHKDWDDCVNPVNDDVPDDIDIDIDGDPPDDPVNDQQLVVQVVSLVSQCPDPQKDPWDWDSPDPHTHTDIDGRPDPPPPDD